Protein AF-A0A379SP59-F1 (afdb_monomer_lite)

Sequence (85 aa):
MMLDMLAAIARKDYEDRRRRQAEGISKAKAEGRYRGRVADAQKHELIRTLRLAHGKSLRETARLAGVSKMTVIRVCNGNHKQDTD

InterPro domains:
  IPR001387 Cro/C1-type, helix-turn-helix domain [PF01381] (47-78)
  IPR001387 Cro/C1-type, helix-turn-helix domain [PS50943] (47-85)
  IPR006119 Resolvase, N-terminal catalytic domain [PS51736] (1-32)
  IPR010982 Lambda repressor-like, DNA-binding domain superfamily [SSF47413] (44-82)
  IPR036162 Resolvase-like, N-terminal catalytic domain superfamily [G3DSA:3.40.50.1390] (1-45)
  IPR036162 Resolvase-like, N-terminal catalytic domain superfamily [SSF53041] (1-34)

Secondary structure (DSSP, 8-state):
-HHHHHHHHHHHHHHHHHHHHHHHHHHHHHTT----SPP-HHHHHHHHIIIIIS---HHHHHHHTTS-HHHHHHHHHHGGGTS--

Organism: NCBI:txid59203

pLDDT: mean 87.56, std 13.92, range [32.0, 97.94]

Radius of gyration: 23.56 Å; chains: 1; bounding box: 49×35×57 Å

Structure (mmCIF, N/CA/C/O backbone):
data_AF-A0A379SP59-F1
#
_entry.id   AF-A0A379SP59-F1
#
loop_
_atom_site.group_PDB
_atom_site.id
_atom_site.type_symbol
_atom_site.label_atom_id
_atom_site.label_alt_id
_atom_site.label_comp_id
_atom_site.label_asym_id
_atom_site.label_entity_id
_atom_site.label_seq_id
_atom_site.pdbx_PDB_ins_code
_atom_site.Cartn_x
_atom_site.Cartn_y
_atom_site.Cartn_z
_atom_site.occupancy
_atom_site.B_iso_or_equiv
_atom_site.auth_seq_id
_atom_site.auth_comp_id
_atom_site.auth_asym_id
_atom_site.auth_atom_id
_atom_site.pdbx_PDB_model_num
ATOM 1 N N . MET A 1 1 ? 30.944 -14.495 -29.781 1.00 69.06 1 MET A N 1
ATOM 2 C CA . MET A 1 1 ? 30.448 -13.863 -31.024 1.00 69.06 1 MET A CA 1
ATOM 3 C C . MET A 1 1 ? 28.935 -14.008 -31.195 1.00 69.06 1 MET A C 1
ATOM 5 O O . MET A 1 1 ? 28.266 -12.988 -31.184 1.00 69.06 1 MET A O 1
ATOM 9 N N . MET A 1 2 ? 28.351 -15.214 -31.303 1.00 74.31 2 MET A N 1
ATOM 10 C CA . MET A 1 2 ? 26.878 -15.355 -31.428 1.00 74.31 2 MET A CA 1
ATOM 11 C C . MET A 1 2 ? 26.122 -15.067 -30.113 1.00 74.31 2 MET A C 1
ATOM 13 O O . MET A 1 2 ? 25.049 -14.472 -30.128 1.00 74.31 2 MET A O 1
ATOM 17 N N . LEU A 1 3 ? 26.708 -15.429 -28.966 1.00 89.06 3 LEU A N 1
ATOM 18 C CA . LEU A 1 3 ? 26.137 -15.175 -27.6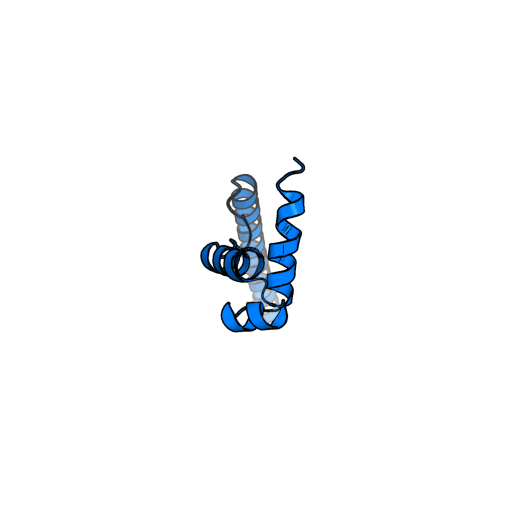34 1.00 89.06 3 LEU A CA 1
ATOM 19 C C . LEU A 1 3 ? 26.032 -13.680 -27.301 1.00 89.06 3 LEU A C 1
ATOM 21 O O . LEU A 1 3 ? 25.041 -13.256 -26.717 1.00 89.06 3 LEU A O 1
ATOM 25 N N . ASP A 1 4 ? 27.011 -12.881 -27.720 1.00 88.19 4 ASP A N 1
ATOM 26 C CA . ASP A 1 4 ? 27.052 -11.439 -27.444 1.00 88.19 4 ASP A CA 1
ATOM 27 C C . ASP A 1 4 ? 25.932 -10.702 -28.188 1.00 88.19 4 ASP A C 1
ATOM 29 O O . ASP A 1 4 ? 25.270 -9.822 -27.638 1.00 88.19 4 ASP A O 1
ATOM 33 N N . MET A 1 5 ? 25.658 -11.126 -29.424 1.00 90.38 5 MET A N 1
ATOM 34 C CA . MET A 1 5 ? 24.543 -10.614 -30.214 1.00 90.38 5 MET A CA 1
ATOM 35 C C . MET A 1 5 ? 23.190 -10.996 -29.598 1.00 90.38 5 MET A C 1
ATOM 37 O O . MET A 1 5 ? 22.313 -10.142 -29.474 1.00 90.38 5 MET A O 1
ATOM 41 N N . LEU A 1 6 ? 23.022 -12.248 -29.153 1.00 93.56 6 LEU A N 1
ATOM 42 C CA . LEU A 1 6 ? 21.803 -12.690 -28.463 1.00 93.56 6 LEU A CA 1
ATOM 43 C C . LEU A 1 6 ? 21.591 -11.938 -27.141 1.00 93.56 6 LEU A C 1
ATOM 45 O O . LEU A 1 6 ? 20.472 -11.521 -26.842 1.00 93.56 6 LEU A O 1
ATOM 49 N N . ALA A 1 7 ? 22.663 -11.704 -26.381 1.00 94.25 7 ALA A N 1
ATOM 50 C CA . ALA A 1 7 ? 22.623 -10.920 -25.151 1.00 94.25 7 ALA A CA 1
ATOM 51 C C . ALA A 1 7 ? 22.217 -9.460 -25.417 1.00 94.25 7 ALA A C 1
ATOM 53 O O . ALA A 1 7 ? 21.394 -8.904 -24.685 1.00 94.25 7 ALA A O 1
ATOM 54 N N . ALA A 1 8 ? 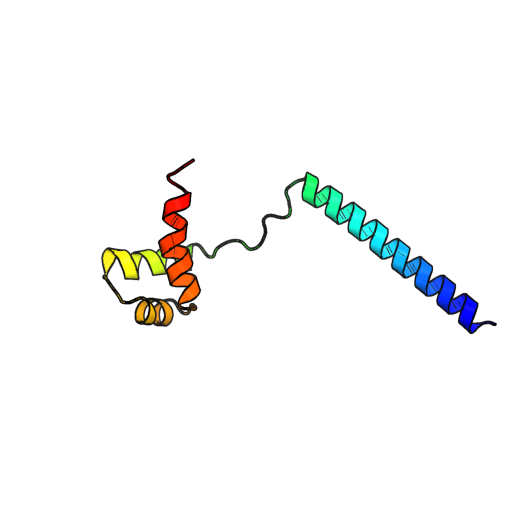22.728 -8.851 -26.492 1.00 94.56 8 ALA A N 1
ATOM 55 C CA . ALA A 1 8 ? 22.353 -7.498 -26.896 1.00 94.56 8 ALA A CA 1
ATOM 56 C C . ALA A 1 8 ? 20.868 -7.394 -27.290 1.00 94.56 8 ALA A C 1
ATOM 58 O O . ALA A 1 8 ? 20.185 -6.456 -26.873 1.00 94.56 8 ALA A O 1
ATOM 59 N N . ILE A 1 9 ? 20.346 -8.377 -28.033 1.00 94.56 9 ILE A N 1
ATOM 60 C CA . ILE A 1 9 ? 18.927 -8.434 -28.418 1.00 94.56 9 ILE A CA 1
ATOM 61 C C . ILE A 1 9 ? 18.039 -8.593 -27.178 1.00 94.56 9 ILE A C 1
ATOM 63 O O . ILE A 1 9 ? 17.098 -7.823 -26.992 1.00 94.56 9 ILE A O 1
ATOM 67 N N . ALA A 1 10 ? 18.371 -9.529 -26.285 1.00 95.06 10 ALA A N 1
ATOM 68 C CA . ALA A 1 10 ? 17.616 -9.747 -25.052 1.00 95.06 10 ALA A CA 1
ATOM 69 C C . ALA A 1 10 ? 17.578 -8.492 -24.162 1.00 95.06 10 ALA A C 1
ATOM 71 O O . ALA A 1 10 ? 16.537 -8.159 -23.587 1.00 95.06 10 ALA A O 1
ATOM 72 N N . ARG A 1 11 ? 18.700 -7.764 -24.079 1.00 95.75 11 ARG A N 1
ATOM 73 C CA . ARG A 1 11 ? 18.796 -6.502 -23.335 1.00 95.75 11 ARG A CA 1
ATOM 74 C C . ARG A 1 11 ? 17.891 -5.426 -23.929 1.00 95.75 11 ARG A C 1
ATOM 76 O O . ARG A 1 11 ? 17.145 -4.797 -23.182 1.00 95.75 11 ARG A O 1
ATOM 83 N N . LYS A 1 12 ? 17.908 -5.256 -25.253 1.00 95.88 12 LYS A N 1
ATOM 84 C CA . LYS A 1 12 ? 17.053 -4.291 -25.956 1.00 95.88 12 LYS A CA 1
ATOM 85 C C . LYS A 1 12 ? 15.567 -4.568 -25.712 1.00 95.88 12 LYS A C 1
ATOM 87 O O . LYS A 1 12 ? 14.827 -3.664 -25.332 1.00 95.88 12 LYS A O 1
ATOM 92 N N . ASP A 1 13 ? 15.140 -5.820 -25.852 1.00 96.31 13 ASP A N 1
ATOM 93 C CA . ASP A 1 13 ? 13.745 -6.211 -25.625 1.00 96.31 13 ASP A CA 1
ATOM 94 C C . ASP A 1 13 ? 13.291 -5.945 -24.184 1.00 96.31 13 ASP A C 1
ATOM 96 O O . ASP A 1 13 ? 12.157 -5.514 -23.939 1.00 96.31 13 ASP A O 1
ATOM 100 N N . TYR A 1 14 ? 14.171 -6.190 -23.210 1.00 96.75 14 TYR A N 1
ATOM 101 C CA . TYR A 1 14 ? 13.904 -5.885 -21.808 1.00 96.75 14 TYR A CA 1
ATOM 102 C C . TYR A 1 14 ? 13.744 -4.375 -21.569 1.00 96.75 14 TYR A C 1
ATOM 104 O O . TYR A 1 14 ? 12.781 -3.950 -20.920 1.00 96.75 14 TYR A O 1
ATOM 112 N N . GLU A 1 15 ? 14.647 -3.565 -22.124 1.00 97.25 15 GLU A N 1
ATOM 113 C CA . GLU A 1 15 ? 14.590 -2.102 -22.050 1.00 97.25 15 GLU A CA 1
ATOM 114 C C . GLU A 1 15 ? 13.305 -1.556 -22.690 1.00 97.25 15 GLU A C 1
ATOM 116 O O . GLU A 1 15 ? 12.612 -0.737 -22.081 1.00 97.25 15 GLU A O 1
ATOM 121 N N . ASP A 1 16 ? 12.910 -2.078 -23.854 1.00 97.12 16 ASP A N 1
ATOM 122 C CA . ASP A 1 16 ? 11.688 -1.670 -24.552 1.00 97.12 16 ASP A CA 1
ATOM 123 C C . ASP A 1 16 ? 10.409 -2.032 -23.775 1.00 97.12 16 ASP A C 1
ATOM 125 O O . ASP A 1 16 ? 9.439 -1.263 -23.769 1.00 97.12 16 ASP A O 1
ATOM 129 N N . ARG A 1 17 ? 10.369 -3.182 -23.085 1.00 97.25 17 ARG A N 1
ATOM 130 C CA . ARG A 1 17 ? 9.248 -3.537 -22.188 1.00 97.25 17 ARG A CA 1
ATOM 131 C C . ARG A 1 17 ? 9.180 -2.594 -20.994 1.00 97.25 17 ARG A C 1
ATOM 133 O O . ARG A 1 17 ? 8.098 -2.115 -20.653 1.00 97.25 17 ARG A O 1
ATOM 140 N N . ARG A 1 18 ? 10.330 -2.293 -20.387 1.00 97.94 18 ARG A N 1
ATOM 141 C CA . ARG A 1 18 ? 10.426 -1.356 -19.265 1.00 97.94 18 ARG A CA 1
ATOM 142 C C . ARG A 1 18 ? 9.996 0.056 -19.647 1.00 97.94 18 ARG A C 1
ATOM 144 O O . ARG A 1 18 ? 9.282 0.679 -18.863 1.00 97.94 18 ARG A O 1
ATOM 151 N N . ARG A 1 19 ? 10.380 0.543 -20.833 1.00 97.62 19 ARG A N 1
ATOM 152 C CA . ARG A 1 19 ? 9.954 1.853 -21.348 1.00 97.62 19 ARG A CA 1
ATOM 153 C C . ARG A 1 19 ? 8.433 1.916 -21.480 1.00 97.62 19 ARG A C 1
ATOM 155 O O . ARG A 1 19 ? 7.808 2.782 -20.877 1.00 97.62 19 ARG A O 1
ATOM 162 N N . ARG A 1 20 ? 7.827 0.940 -22.164 1.00 97.44 20 ARG A N 1
ATOM 163 C CA . ARG A 1 20 ? 6.363 0.874 -22.340 1.00 97.44 20 ARG A CA 1
ATOM 164 C C . ARG A 1 20 ? 5.613 0.754 -21.016 1.00 97.44 20 ARG A C 1
ATOM 166 O O . ARG A 1 20 ? 4.583 1.396 -20.829 1.00 97.44 20 ARG A O 1
ATOM 173 N N . GLN A 1 21 ? 6.132 -0.037 -20.078 1.00 97.62 21 GLN A N 1
ATOM 174 C CA . GLN A 1 21 ? 5.552 -0.137 -18.742 1.00 97.62 21 GLN A CA 1
ATOM 175 C C . GLN A 1 21 ? 5.615 1.209 -18.008 1.00 97.62 21 GLN A C 1
ATOM 177 O O . GLN A 1 21 ? 4.627 1.612 -17.400 1.00 97.62 21 GLN A O 1
ATOM 182 N N . ALA A 1 22 ? 6.745 1.919 -18.079 1.00 97.25 22 ALA A N 1
ATOM 183 C CA . ALA A 1 22 ? 6.902 3.225 -17.446 1.00 97.25 22 ALA A CA 1
ATOM 184 C C . ALA A 1 22 ? 5.947 4.272 -18.041 1.00 97.25 22 ALA A C 1
ATOM 186 O O . ALA A 1 22 ? 5.300 4.996 -17.284 1.00 97.25 22 ALA A O 1
ATOM 187 N N . GLU A 1 23 ? 5.796 4.305 -19.368 1.00 97.31 23 GLU A N 1
ATOM 188 C CA . GLU A 1 23 ? 4.818 5.158 -20.057 1.00 97.31 23 GLU A CA 1
ATOM 189 C C . GLU A 1 23 ? 3.383 4.840 -19.615 1.00 97.31 23 GLU A C 1
ATOM 191 O O . GLU A 1 23 ? 2.621 5.746 -19.277 1.00 97.31 23 GLU A O 1
ATOM 196 N N . GLY A 1 24 ? 3.019 3.555 -19.549 1.00 96.88 24 GLY A N 1
ATOM 197 C CA . GLY A 1 24 ? 1.705 3.118 -19.074 1.00 96.88 24 GLY A CA 1
ATOM 198 C C . GLY A 1 24 ? 1.439 3.506 -17.617 1.00 96.88 24 GLY A C 1
ATOM 199 O O . GLY A 1 24 ? 0.368 4.022 -17.301 1.00 96.88 24 GLY A O 1
ATOM 200 N N .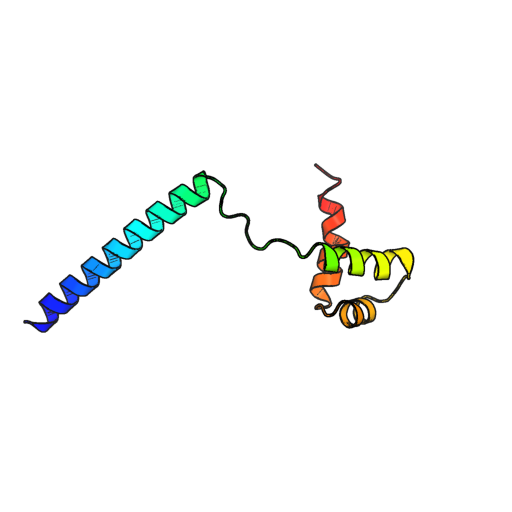 ILE A 1 25 ? 2.427 3.325 -16.734 1.00 96.38 25 ILE A N 1
ATOM 201 C CA . ILE A 1 25 ? 2.342 3.745 -15.328 1.00 96.38 25 ILE A CA 1
ATOM 202 C C . ILE A 1 25 ? 2.195 5.266 -15.231 1.00 96.38 25 ILE A C 1
ATOM 204 O O . ILE A 1 25 ? 1.386 5.739 -14.439 1.00 96.38 25 ILE A O 1
ATOM 208 N N . SER A 1 26 ? 2.959 6.036 -16.012 1.00 96.44 26 SER A N 1
ATOM 209 C CA . SER A 1 26 ? 2.882 7.500 -16.024 1.00 96.44 26 SER A CA 1
ATOM 210 C C . SER A 1 26 ? 1.483 7.981 -16.420 1.00 96.44 26 SER A C 1
ATOM 212 O O . SER A 1 26 ? 0.886 8.764 -15.682 1.00 96.44 26 SER A O 1
ATOM 214 N N . LYS A 1 27 ? 0.911 7.422 -17.495 1.00 96.69 27 LYS A N 1
ATOM 215 C CA . LYS A 1 27 ? -0.469 7.708 -17.923 1.00 96.69 27 LYS A CA 1
ATOM 216 C C . LYS A 1 27 ? -1.489 7.358 -16.839 1.00 96.69 27 LYS A C 1
ATOM 218 O O . LYS A 1 27 ? -2.265 8.211 -16.429 1.00 96.69 27 LYS A O 1
ATOM 223 N N . ALA A 1 28 ? -1.432 6.148 -16.286 1.00 94.62 28 ALA A N 1
ATOM 224 C CA . ALA A 1 28 ? -2.376 5.720 -15.252 1.00 94.62 28 ALA A CA 1
ATOM 225 C C . ALA A 1 28 ? -2.215 6.479 -13.915 1.00 94.62 28 ALA A C 1
ATOM 227 O O . ALA A 1 28 ? -3.181 6.601 -13.159 1.00 94.62 28 ALA A O 1
ATOM 228 N N . LYS A 1 29 ? -1.022 7.008 -13.608 1.00 93.81 29 LYS A N 1
ATOM 229 C CA . LYS A 1 29 ? -0.814 7.947 -12.493 1.00 93.81 29 LYS A CA 1
ATOM 230 C C . LYS A 1 29 ? -1.445 9.309 -12.778 1.00 93.81 29 LYS A C 1
ATOM 232 O O . LYS A 1 29 ? -2.106 9.831 -11.888 1.00 93.81 29 LYS A O 1
ATOM 237 N N . ALA A 1 30 ? -1.279 9.850 -13.987 1.00 93.69 30 ALA A N 1
ATOM 238 C CA . ALA A 1 30 ? -1.912 11.106 -14.398 1.00 93.69 30 ALA A CA 1
ATOM 239 C C . ALA A 1 30 ? -3.450 11.007 -14.390 1.00 93.69 30 ALA A C 1
ATOM 241 O O . ALA A 1 30 ? -4.126 11.928 -13.952 1.00 93.69 30 ALA A O 1
ATOM 242 N N . GLU A 1 31 ? -3.996 9.850 -14.773 1.00 95.38 31 GLU A N 1
ATOM 243 C CA . GLU A 1 31 ? -5.428 9.519 -14.680 1.00 95.38 31 GLU A CA 1
ATOM 244 C C . GLU A 1 31 ? -5.906 9.221 -13.240 1.00 95.38 31 GLU A C 1
ATOM 246 O O . GLU A 1 31 ? -7.070 8.888 -13.028 1.00 95.38 31 GLU A O 1
ATOM 251 N N . GLY A 1 32 ? -5.024 9.265 -12.234 1.00 90.88 32 GLY A N 1
ATOM 252 C CA . GLY A 1 32 ? -5.389 9.046 -10.829 1.00 90.88 32 GLY A CA 1
ATOM 253 C C . GLY A 1 32 ? -5.807 7.609 -10.478 1.00 90.88 32 GLY A C 1
ATOM 254 O O . GLY A 1 32 ? -6.416 7.370 -9.434 1.00 90.88 32 GLY A O 1
ATOM 255 N N . ARG A 1 33 ? -5.485 6.614 -11.315 1.00 91.75 33 ARG A N 1
ATOM 256 C CA . ARG A 1 33 ? -5.921 5.217 -11.112 1.00 91.75 33 ARG A CA 1
ATOM 257 C C . ARG A 1 33 ? -5.229 4.544 -9.924 1.00 91.75 33 ARG A C 1
ATOM 259 O O . ARG A 1 33 ? -5.811 3.667 -9.284 1.00 91.75 33 ARG A O 1
ATOM 266 N N . TYR A 1 34 ? -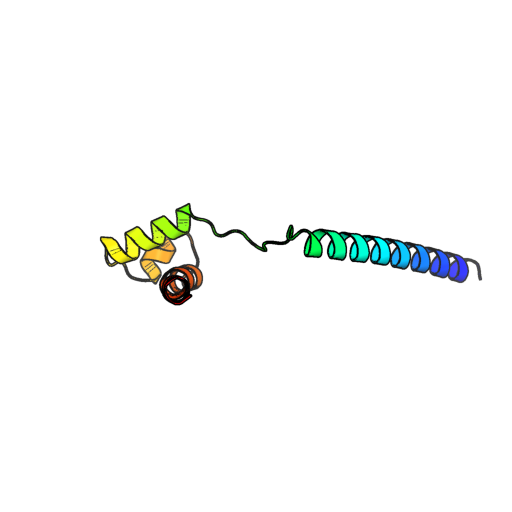4.005 4.958 -9.600 1.00 90.12 34 TYR A N 1
ATOM 267 C CA . TYR A 1 34 ? -3.238 4.432 -8.468 1.00 90.12 34 TYR A CA 1
ATOM 268 C C . TYR A 1 34 ? -3.660 5.091 -7.149 1.00 90.12 34 TYR A C 1
ATOM 270 O O . TYR A 1 34 ? -3.058 6.066 -6.714 1.00 90.12 34 TYR A O 1
ATOM 278 N N . ARG A 1 35 ? -4.664 4.515 -6.479 1.00 88.25 35 ARG A N 1
ATOM 279 C CA . ARG A 1 35 ? -5.169 4.977 -5.166 1.00 88.25 35 ARG A CA 1
ATOM 280 C C . ARG A 1 35 ? -4.556 4.248 -3.960 1.00 88.25 35 ARG A C 1
ATOM 282 O O . ARG A 1 35 ? -4.989 4.431 -2.828 1.00 88.25 35 ARG A O 1
ATOM 289 N N . GLY A 1 36 ? -3.537 3.419 -4.197 1.00 89.44 36 GLY A N 1
ATOM 290 C CA . GLY A 1 36 ? -2.913 2.594 -3.163 1.00 89.44 36 GLY A CA 1
ATOM 291 C C . GLY A 1 36 ? -3.827 1.470 -2.665 1.00 89.44 36 GLY A C 1
ATOM 292 O O . GLY A 1 36 ? -4.751 1.039 -3.355 1.00 89.44 36 GLY A O 1
ATOM 293 N N . ARG A 1 37 ? -3.541 0.960 -1.462 1.00 86.69 37 ARG A N 1
ATOM 294 C CA . ARG A 1 37 ? -4.355 -0.082 -0.823 1.00 86.69 37 ARG A CA 1
ATOM 295 C C . ARG A 1 37 ? -5.603 0.548 -0.207 1.00 86.69 37 ARG A C 1
ATOM 297 O O . ARG A 1 37 ? -5.487 1.359 0.707 1.00 86.69 37 ARG A O 1
ATOM 304 N N . VAL A 1 38 ? -6.778 0.119 -0.661 1.00 86.25 38 VAL A N 1
ATOM 305 C CA . VAL A 1 38 ? -8.059 0.543 -0.083 1.00 86.25 38 VAL A CA 1
ATOM 306 C C . VAL A 1 38 ? -8.212 -0.041 1.323 1.00 86.25 38 VAL A C 1
ATOM 308 O O . VAL A 1 38 ? -7.879 -1.204 1.571 1.00 86.25 38 VAL A O 1
ATOM 311 N N . ALA A 1 39 ? -8.676 0.793 2.252 1.00 87.12 39 ALA A N 1
ATOM 312 C CA . ALA A 1 39 ? -8.957 0.391 3.622 1.00 87.12 39 ALA A CA 1
ATOM 313 C C . ALA A 1 39 ? -10.157 -0.564 3.693 1.00 87.12 39 ALA A C 1
ATOM 315 O O . ALA A 1 39 ? -11.138 -0.407 2.969 1.00 87.12 39 ALA A O 1
ATOM 316 N N . ASP A 1 40 ? -10.093 -1.530 4.607 1.00 90.06 40 ASP A N 1
ATOM 317 C CA . ASP A 1 40 ? -11.205 -2.439 4.882 1.00 90.06 40 ASP A CA 1
ATOM 318 C C . ASP A 1 40 ? -12.193 -1.748 5.830 1.00 90.06 40 ASP A C 1
ATOM 320 O O . ASP A 1 40 ? -11.985 -1.690 7.046 1.00 90.06 40 ASP A O 1
ATOM 324 N N . ALA A 1 41 ? -13.245 -1.169 5.247 1.00 89.62 41 ALA A N 1
ATOM 325 C CA . ALA A 1 41 ? -14.224 -0.366 5.971 1.00 89.62 41 ALA A CA 1
ATOM 326 C C . ALA A 1 41 ? -14.953 -1.166 7.063 1.00 89.62 41 ALA A C 1
ATOM 328 O O . ALA A 1 41 ? -15.176 -0.643 8.153 1.00 89.62 41 ALA A O 1
ATOM 329 N N . GLN A 1 42 ? -15.258 -2.442 6.808 1.00 91.38 42 GLN A N 1
ATOM 330 C CA . GLN A 1 42 ? -15.955 -3.299 7.768 1.00 91.38 42 GLN A CA 1
ATOM 331 C C . GLN A 1 42 ? -15.089 -3.564 8.999 1.00 91.38 42 GLN A C 1
ATOM 333 O O . GLN A 1 42 ? -15.554 -3.435 10.131 1.00 91.38 42 GLN A O 1
ATOM 338 N N . LYS A 1 43 ? -13.800 -3.867 8.799 1.00 89.88 43 LYS A N 1
ATOM 339 C CA . LYS A 1 43 ? -12.870 -4.047 9.924 1.00 89.88 43 LYS A CA 1
ATOM 340 C C . LYS A 1 43 ? -12.646 -2.757 10.696 1.00 89.88 43 LYS A C 1
ATOM 342 O O . LYS A 1 43 ? -12.519 -2.798 11.916 1.00 89.88 43 LYS A O 1
ATOM 347 N N . HIS A 1 44 ? -12.585 -1.618 10.009 1.00 91.00 44 HIS A N 1
ATOM 348 C CA . HIS A 1 44 ? -12.447 -0.326 10.674 1.00 91.00 44 HIS A CA 1
ATOM 349 C C . HIS A 1 44 ? -13.664 -0.023 11.550 1.00 91.00 44 HIS A C 1
ATOM 351 O O . HIS A 1 44 ? -13.487 0.393 12.692 1.00 91.00 44 HIS A O 1
ATOM 357 N N . GLU A 1 45 ? -14.873 -0.301 11.064 1.00 91.44 45 GLU A N 1
ATOM 358 C CA . GLU A 1 45 ? -16.096 -0.123 11.846 1.00 91.44 45 GLU A CA 1
ATOM 359 C C . GLU A 1 45 ? -16.148 -1.064 13.054 1.00 91.44 45 GLU A C 1
ATOM 361 O O . GLU A 1 45 ? -16.391 -0.623 14.173 1.00 91.44 45 GLU A O 1
ATOM 366 N N . LEU A 1 46 ? -15.793 -2.340 12.876 1.00 92.06 46 LEU A N 1
ATOM 367 C CA . LEU A 1 46 ? -15.681 -3.286 13.988 1.00 92.06 46 LEU A CA 1
ATOM 368 C C . LEU A 1 46 ? -14.674 -2.817 15.054 1.00 92.06 46 LEU A C 1
ATOM 370 O O . LEU A 1 46 ? -14.911 -2.943 16.252 1.00 92.06 46 LEU A O 1
ATOM 374 N N . ILE A 1 47 ? -13.541 -2.247 14.640 1.00 91.31 47 ILE A N 1
ATOM 375 C CA . ILE A 1 47 ? -12.565 -1.680 15.577 1.00 91.31 47 ILE A CA 1
ATOM 376 C C . ILE A 1 47 ? -13.168 -0.490 16.335 1.00 91.31 47 ILE A C 1
ATOM 378 O O . ILE A 1 47 ? -12.950 -0.378 17.543 1.00 91.31 47 ILE A O 1
ATOM 382 N N . ARG A 1 48 ? -13.928 0.385 15.661 1.00 89.75 48 ARG A N 1
ATOM 383 C CA . ARG A 1 48 ? -14.588 1.536 16.298 1.00 89.75 48 ARG A CA 1
ATOM 384 C C . ARG A 1 48 ? -15.628 1.090 17.314 1.00 89.75 48 ARG A C 1
ATOM 386 O O . ARG A 1 48 ? -15.576 1.568 18.442 1.00 89.75 48 ARG A O 1
ATOM 393 N N . THR A 1 49 ? -16.504 0.151 16.970 1.00 90.06 49 THR A N 1
ATOM 394 C CA . THR A 1 49 ? -17.531 -0.353 17.895 1.00 90.06 49 THR A CA 1
ATOM 395 C C . THR A 1 49 ? -16.899 -0.997 19.130 1.00 90.06 49 THR A C 1
ATOM 397 O O . THR A 1 49 ? -17.238 -0.647 20.260 1.00 90.06 49 THR A O 1
ATOM 400 N N . LEU A 1 50 ? -15.887 -1.852 18.955 1.00 90.75 50 LEU A N 1
ATOM 401 C CA . LEU A 1 50 ? -15.187 -2.493 20.075 1.00 90.75 50 LEU A CA 1
ATOM 402 C C . LEU A 1 50 ? -14.445 -1.492 20.978 1.00 90.75 50 LEU A C 1
ATOM 404 O O . LEU A 1 50 ? -14.367 -1.702 22.191 1.00 90.75 50 LEU A O 1
ATOM 408 N N . ARG A 1 51 ? -13.900 -0.407 20.414 1.00 90.56 51 ARG A N 1
ATOM 409 C CA . ARG A 1 51 ? -13.126 0.597 21.164 1.00 90.56 51 ARG A CA 1
ATOM 410 C C . ARG A 1 51 ? -13.995 1.664 21.819 1.00 90.56 51 ARG A C 1
ATOM 412 O O . ARG A 1 51 ? -13.748 1.979 22.977 1.00 90.56 51 ARG A O 1
ATOM 419 N N . LEU A 1 52 ? -14.955 2.221 21.085 1.00 84.50 52 LEU A N 1
ATOM 420 C CA . LEU A 1 52 ? -15.770 3.360 21.511 1.00 84.50 52 LEU A CA 1
ATOM 421 C C . LEU A 1 52 ? -17.012 2.919 22.285 1.00 84.50 52 LEU A C 1
ATOM 423 O O . LEU A 1 52 ? -17.304 3.505 23.319 1.00 84.50 52 LEU A O 1
ATOM 427 N N . ALA A 1 53 ? -17.713 1.876 21.828 1.00 83.00 53 ALA A N 1
ATOM 428 C CA . ALA A 1 53 ? -18.939 1.421 22.489 1.00 83.00 53 ALA A CA 1
ATOM 429 C C . ALA A 1 53 ? -18.658 0.444 23.641 1.00 83.00 53 ALA A C 1
ATOM 431 O O . ALA A 1 53 ? -19.325 0.491 24.668 1.00 83.00 53 ALA A O 1
ATOM 432 N N . HIS A 1 54 ? -17.657 -0.432 23.494 1.00 86.00 54 HIS A N 1
ATOM 433 C CA . HIS A 1 54 ? -17.365 -1.479 24.484 1.00 86.00 54 HIS A CA 1
ATOM 434 C C . HIS A 1 54 ? -16.111 -1.233 25.334 1.00 86.00 54 HIS A C 1
ATOM 436 O O . HIS A 1 54 ? -15.807 -2.045 26.205 1.00 86.00 54 HIS A O 1
ATOM 442 N N . GLY A 1 55 ? -15.349 -0.162 25.078 1.00 87.94 55 GLY A N 1
ATOM 443 C CA . GLY A 1 55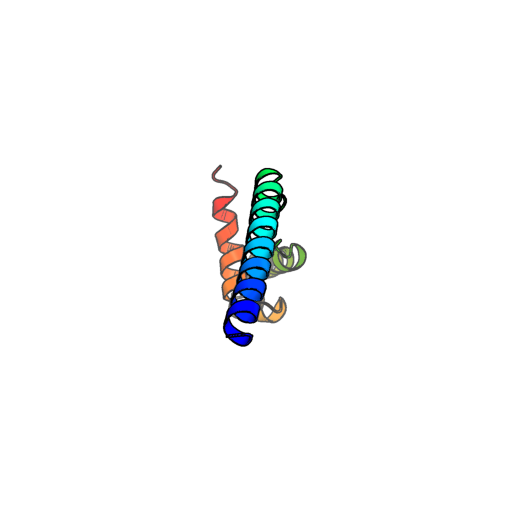 ? -14.172 0.197 25.880 1.00 87.94 55 GLY A CA 1
ATOM 444 C C . GLY A 1 55 ? -13.046 -0.849 25.902 1.00 87.94 55 GLY A C 1
ATOM 445 O O . GLY A 1 55 ? -12.182 -0.805 26.778 1.00 87.94 55 GLY A O 1
ATOM 446 N N . LYS A 1 56 ? -13.021 -1.803 24.959 1.00 89.06 56 LYS A N 1
ATOM 447 C CA . LYS A 1 56 ? -12.079 -2.934 24.986 1.00 89.06 56 LYS A CA 1
ATOM 448 C C . LYS A 1 56 ? -10.633 -2.486 24.793 1.00 89.06 56 LYS A C 1
ATOM 450 O O . LYS A 1 56 ? -10.329 -1.515 24.090 1.00 89.06 56 LYS A O 1
ATOM 455 N N . SER A 1 57 ? -9.701 -3.242 25.374 1.00 91.62 57 SER A N 1
ATOM 456 C CA . SER A 1 57 ? -8.267 -2.961 25.246 1.00 91.62 57 SER A CA 1
ATOM 457 C C . SER A 1 57 ? -7.772 -3.130 23.798 1.00 91.62 57 SER A C 1
ATOM 459 O O . SER A 1 57 ? -8.356 -3.863 22.996 1.00 91.62 57 SER A O 1
ATOM 461 N N . LEU A 1 58 ? -6.647 -2.490 23.448 1.00 90.00 58 LEU A N 1
ATOM 462 C CA . LEU A 1 58 ? -6.047 -2.583 22.104 1.00 90.00 58 LEU A CA 1
ATOM 463 C C . LEU A 1 58 ? -5.730 -4.029 21.688 1.00 90.00 58 LEU A C 1
ATOM 465 O O . LEU A 1 58 ? -5.928 -4.403 20.535 1.00 90.00 58 LEU A O 1
ATOM 469 N N . ARG A 1 59 ? -5.216 -4.840 22.623 1.00 92.50 59 ARG A N 1
ATOM 470 C CA . ARG A 1 59 ? -4.848 -6.243 22.363 1.00 92.50 59 ARG A CA 1
ATOM 471 C C . ARG A 1 59 ? -6.078 -7.123 22.172 1.00 92.50 59 ARG A C 1
ATOM 473 O O . ARG A 1 59 ? -6.068 -8.002 21.318 1.00 92.50 59 ARG A O 1
ATOM 480 N N . GLU A 1 60 ? -7.118 -6.893 22.962 1.00 92.31 60 GLU A N 1
ATOM 481 C CA . GLU A 1 60 ? -8.367 -7.642 22.863 1.00 92.31 60 GLU A CA 1
ATOM 482 C C . GLU A 1 60 ? -9.122 -7.295 21.577 1.00 92.31 60 GLU A C 1
ATOM 484 O O . GLU A 1 60 ? -9.530 -8.190 20.846 1.00 92.31 60 GLU A O 1
ATOM 489 N N . THR A 1 61 ? -9.203 -6.006 21.238 1.00 92.94 61 THR A N 1
ATOM 490 C CA . THR A 1 61 ? -9.801 -5.533 19.981 1.00 92.94 61 THR A CA 1
ATOM 491 C C . THR A 1 61 ? -9.091 -6.131 18.770 1.00 92.94 61 THR A C 1
ATOM 493 O O . THR A 1 61 ? -9.739 -6.630 17.859 1.00 92.94 61 THR A O 1
ATOM 496 N N . ALA A 1 62 ? -7.754 -6.132 18.774 1.00 93.56 62 ALA A N 1
ATOM 497 C CA . ALA A 1 62 ? -6.953 -6.733 17.710 1.00 93.56 62 ALA A CA 1
ATOM 498 C C . ALA A 1 62 ? -7.267 -8.227 17.524 1.00 93.56 62 ALA A C 1
ATOM 500 O O . ALA A 1 62 ? -7.422 -8.689 16.396 1.00 93.56 62 ALA A O 1
ATOM 501 N N . ARG A 1 63 ? -7.420 -8.963 18.633 1.00 93.94 63 ARG A N 1
ATOM 502 C CA . ARG A 1 63 ? -7.781 -10.386 18.621 1.00 93.94 63 ARG A CA 1
ATOM 503 C C . ARG A 1 63 ? -9.181 -10.615 18.049 1.00 93.94 63 ARG A C 1
ATOM 505 O O . ARG A 1 63 ? -9.335 -11.470 17.188 1.00 93.94 63 ARG A O 1
ATOM 512 N N . LEU A 1 64 ? -10.171 -9.846 18.504 1.00 91.56 64 LEU A N 1
ATOM 513 C CA . LEU A 1 64 ? -11.571 -9.985 18.084 1.00 91.56 64 LEU A CA 1
ATOM 514 C C . LEU A 1 64 ? -11.799 -9.550 16.632 1.00 91.56 64 LEU A C 1
ATOM 516 O O . LEU A 1 64 ? -12.570 -10.179 15.920 1.00 91.56 64 LEU A O 1
ATOM 520 N N . ALA A 1 65 ? -11.105 -8.505 16.178 1.00 90.88 65 ALA A N 1
ATOM 521 C CA . ALA A 1 65 ? -11.190 -8.021 14.803 1.00 90.88 65 ALA A CA 1
ATOM 522 C C . ALA A 1 65 ? -10.245 -8.760 13.832 1.00 90.88 65 ALA A C 1
ATOM 524 O O . ALA A 1 65 ? -10.246 -8.464 12.638 1.00 90.88 65 ALA A O 1
ATOM 525 N N . GLY A 1 66 ? -9.419 -9.695 14.321 1.00 93.06 66 GLY A N 1
ATOM 526 C CA . GLY A 1 66 ? -8.486 -10.468 13.494 1.00 93.06 66 GLY A CA 1
ATOM 527 C C . GLY A 1 66 ? -7.405 -9.619 12.816 1.00 93.06 66 GLY A C 1
ATOM 528 O O . GLY A 1 66 ? -6.972 -9.928 11.707 1.00 93.06 66 GLY A O 1
ATOM 529 N N . VAL A 1 67 ? -6.981 -8.521 13.447 1.00 92.75 67 VAL A N 1
ATOM 530 C CA . VAL A 1 67 ? -5.989 -7.584 12.896 1.00 92.75 67 VAL A CA 1
ATOM 531 C C . VAL A 1 67 ? -4.797 -7.409 13.827 1.00 92.75 67 VAL A C 1
ATOM 533 O O . VAL A 1 67 ? -4.845 -7.718 15.014 1.00 92.75 67 VAL A O 1
ATOM 536 N N . SER A 1 68 ? -3.702 -6.852 13.310 1.00 92.94 68 SER A N 1
ATOM 537 C CA . SER A 1 68 ? -2.567 -6.488 14.156 1.00 92.94 68 SER A CA 1
ATOM 538 C C . SER A 1 68 ? -2.923 -5.335 15.102 1.00 92.94 68 SER A C 1
ATOM 540 O O . SER A 1 68 ? -3.665 -4.417 14.739 1.00 92.94 68 SER A O 1
ATOM 542 N N . LYS A 1 69 ? -2.304 -5.312 16.292 1.00 93.06 69 LYS A N 1
ATOM 543 C CA . LYS A 1 69 ? -2.410 -4.186 17.242 1.00 93.06 69 LYS A CA 1
ATOM 544 C C . LYS A 1 69 ? -2.123 -2.838 16.567 1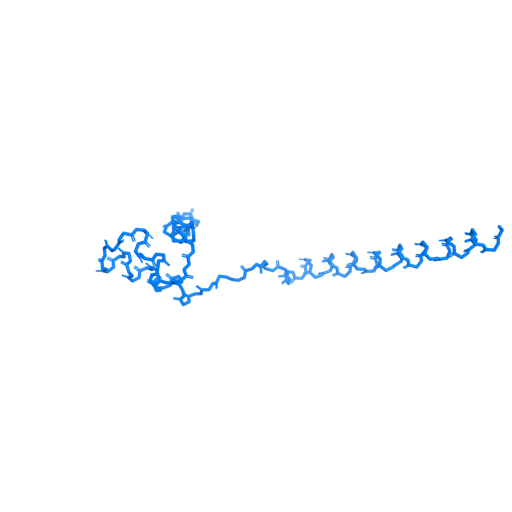.00 93.06 69 LYS A C 1
ATOM 546 O O . LYS A 1 69 ? -2.779 -1.848 16.868 1.00 93.06 69 LYS A O 1
ATOM 551 N N . MET A 1 70 ? -1.172 -2.805 15.630 1.00 92.38 70 MET A N 1
ATOM 552 C CA . MET A 1 70 ? -0.805 -1.583 14.913 1.00 92.38 70 MET A CA 1
ATOM 553 C C . MET A 1 70 ? -1.916 -1.085 13.982 1.00 92.38 70 MET A C 1
ATOM 555 O O . MET A 1 70 ? -2.067 0.119 13.806 1.00 92.38 70 MET A O 1
ATOM 559 N N . THR A 1 71 ? -2.720 -1.990 13.418 1.00 90.94 71 THR A N 1
ATOM 560 C CA . THR A 1 71 ? -3.895 -1.615 12.618 1.00 90.94 71 THR A CA 1
ATOM 561 C C . THR A 1 71 ? -4.940 -0.944 13.502 1.00 90.94 71 THR A C 1
ATOM 563 O O . THR A 1 71 ? -5.436 0.114 13.140 1.00 90.94 71 THR A O 1
ATOM 566 N N . VAL A 1 72 ? -5.192 -1.482 14.701 1.00 92.38 72 VAL A N 1
ATOM 567 C CA . VAL A 1 72 ? -6.090 -0.861 15.690 1.00 92.38 72 VAL A CA 1
ATOM 568 C C . VAL A 1 72 ? -5.610 0.543 16.070 1.00 92.38 72 VAL A C 1
ATOM 570 O O . VAL A 1 72 ? -6.387 1.487 16.004 1.00 92.38 72 VAL A O 1
ATOM 573 N N . ILE A 1 73 ? -4.322 0.706 16.397 1.00 91.62 73 ILE A N 1
ATOM 574 C CA . ILE A 1 73 ? -3.738 2.021 16.722 1.00 91.62 73 ILE A CA 1
ATOM 575 C C . ILE A 1 73 ? -3.875 2.990 15.544 1.00 91.62 73 ILE A C 1
ATOM 577 O O . ILE A 1 73 ? -4.286 4.129 15.732 1.00 91.62 73 ILE A O 1
ATOM 581 N N . ARG A 1 74 ? -3.562 2.544 14.322 1.00 90.12 74 ARG A N 1
ATOM 582 C CA . ARG A 1 74 ? -3.668 3.374 13.117 1.00 90.12 74 ARG A CA 1
ATOM 583 C C . ARG A 1 74 ? -5.101 3.829 12.863 1.00 90.12 74 ARG A C 1
ATOM 585 O O . ARG A 1 74 ? -5.290 4.985 12.519 1.00 90.12 74 ARG A O 1
ATOM 592 N N . VAL A 1 75 ? -6.086 2.949 13.035 1.00 89.38 75 VAL A N 1
ATOM 593 C CA . VAL A 1 75 ? -7.507 3.292 12.868 1.00 89.38 75 VAL A CA 1
ATOM 594 C C . VAL A 1 75 ? -7.954 4.282 13.943 1.00 89.38 75 VAL A C 1
ATOM 596 O O . VAL A 1 75 ? -8.621 5.256 13.618 1.00 89.38 75 VAL A O 1
ATOM 599 N N . CYS A 1 76 ? -7.536 4.098 15.200 1.00 86.62 76 CYS A N 1
ATOM 600 C CA . CYS A 1 76 ? -7.847 5.047 16.271 1.00 86.62 76 CYS A CA 1
ATOM 601 C C . CYS A 1 76 ? -7.188 6.423 16.060 1.00 86.62 76 CYS A C 1
ATOM 603 O O . CYS A 1 76 ? -7.833 7.441 16.282 1.00 86.62 76 CYS A O 1
ATOM 605 N N . ASN A 1 77 ? -5.929 6.465 15.613 1.00 85.25 77 ASN A N 1
ATOM 606 C CA . ASN A 1 77 ? -5.180 7.715 15.429 1.00 85.25 77 ASN A CA 1
ATOM 607 C C . ASN A 1 77 ? -5.485 8.409 14.092 1.00 85.25 77 ASN A C 1
ATOM 609 O O . ASN A 1 77 ? -5.329 9.620 13.977 1.00 85.25 77 ASN A O 1
ATOM 613 N N . GLY A 1 78 ? -5.893 7.654 13.069 1.00 71.25 78 GLY A N 1
ATOM 614 C CA . GLY A 1 78 ? -6.167 8.167 11.725 1.00 71.25 78 GLY A CA 1
ATOM 615 C C . GLY A 1 78 ? -7.376 9.100 11.654 1.00 71.25 78 GLY A C 1
ATOM 616 O O . GLY A 1 78 ? -7.416 9.948 10.770 1.00 71.25 78 GLY A O 1
ATOM 617 N N . ASN A 1 79 ? -8.307 9.000 12.609 1.00 57.69 79 ASN A N 1
ATOM 618 C CA . ASN A 1 79 ? -9.477 9.879 12.689 1.00 57.69 79 ASN A CA 1
ATOM 619 C C . ASN A 1 79 ? -9.103 11.339 13.017 1.00 57.69 79 ASN A C 1
ATOM 621 O O . ASN A 1 79 ? -9.759 12.242 12.525 1.00 57.69 79 ASN A O 1
ATOM 625 N N . HIS A 1 80 ? -8.012 11.603 13.753 1.00 47.47 80 HIS A N 1
ATOM 626 C CA . HIS A 1 80 ? -7.600 12.984 14.076 1.00 47.47 80 HIS A CA 1
ATOM 627 C C . HIS A 1 80 ? -7.165 13.812 12.856 1.00 47.47 80 HIS A C 1
ATOM 629 O O . HIS A 1 80 ? -7.082 15.030 12.949 1.00 47.47 80 HIS A O 1
ATOM 635 N N . LYS A 1 81 ? -6.862 13.166 11.723 1.00 46.25 81 LYS A N 1
ATOM 636 C CA . LYS A 1 81 ? -6.403 13.840 10.499 1.00 46.25 81 LYS A CA 1
ATOM 637 C C . LYS A 1 81 ? -7.516 14.146 9.496 1.00 46.25 81 LYS A C 1
ATOM 639 O O . LYS A 1 81 ? -7.238 14.842 8.535 1.00 46.25 81 LYS A O 1
ATOM 644 N N . GLN A 1 82 ? -8.724 13.605 9.674 1.00 47.59 82 GLN A N 1
ATOM 645 C CA . GLN A 1 82 ? -9.852 13.875 8.769 1.00 47.59 82 GLN A CA 1
ATOM 646 C C . GLN A 1 82 ? -10.684 15.092 9.199 1.00 47.59 82 GLN A C 1
ATOM 648 O O . GLN A 1 82 ? -11.361 15.660 8.356 1.00 47.59 82 GLN A O 1
ATOM 653 N N . ASP A 1 83 ? -10.584 15.515 10.464 1.00 42.62 83 ASP A N 1
ATOM 654 C CA . ASP A 1 83 ? -11.332 16.656 11.021 1.00 42.62 83 ASP A CA 1
ATOM 655 C C . ASP A 1 83 ? -10.548 17.993 10.984 1.00 42.62 83 ASP A C 1
ATOM 657 O O . ASP A 1 83 ? -10.998 18.985 11.551 1.00 42.62 83 ASP A O 1
ATOM 661 N N . THR A 1 84 ? -9.350 18.025 10.382 1.00 40.34 84 THR A N 1
ATOM 662 C CA . THR A 1 84 ? -8.440 19.197 10.372 1.00 40.34 84 THR A CA 1
ATOM 663 C C . THR A 1 84 ? -8.128 19.780 8.987 1.00 40.34 84 THR A C 1
ATOM 665 O O . THR A 1 84 ? -7.266 20.653 8.905 1.00 40.34 84 THR A O 1
ATOM 668 N N . ASP A 1 85 ? -8.844 19.365 7.939 1.00 32.00 85 ASP A N 1
ATOM 669 C CA . ASP A 1 85 ? -8.807 19.981 6.598 1.00 32.00 85 ASP A CA 1
ATOM 670 C C . ASP A 1 85 ? -10.154 20.641 6.256 1.00 32.00 85 ASP A C 1
ATOM 672 O O . ASP A 1 85 ? -11.206 20.043 6.590 1.00 32.00 85 ASP A O 1
#

Foldseek 3Di:
DVVVVVVVVVVVVVVVVVVVVVVVVVVCVVVVVCPDDDDDVVLLVQLCCCCPVVVDDLVVSCVVSVHDSVVSVCSVVVVVVVVPD